Protein AF-A0A1M6YVP9-F1 (afdb_monomer_lite)

Secondary structure (DSSP, 8-state):
------------------------TTHHHHHHEEEETTTTEEEE-SSS-EEEEE--GGGGT-TT-EEEEEPTT-EEE-S---S-EEEEE-

Organism: NCBI:txid722472

pLDDT: mean 70.93, std 18.07, range [33.97, 91.19]

Sequence (90 aa):
MMNRAVCLSILTLGIAAAFTSVSSEPAAAESCVDFSRNPGRFINNCGRRVVVRWTDEFACQNNGGCSITLRAGETQVVASSRGRVSWSAE

Foldseek 3Di:
DDDDDDDDDDDDPDPPPPPPVPPPWFPLQVVAWDFDLVVTKIFGQSQAKKKKWWQDCQFAPHNGTDIDIAGHGGMDGTNHSDGDIGMGTD

Structure (mmCIF, N/CA/C/O backbone):
data_AF-A0A1M6YVP9-F1
#
_entry.id   AF-A0A1M6YVP9-F1
#
loop_
_atom_site.group_PDB
_atom_site.id
_atom_site.type_symbol
_atom_site.label_atom_id
_atom_site.label_alt_id
_atom_site.label_comp_id
_atom_site.label_asym_id
_atom_site.label_entity_id
_atom_site.label_seq_id
_atom_site.pdbx_PDB_ins_code
_atom_site.Cartn_x
_atom_site.Cartn_y
_atom_site.Cartn_z
_atom_site.occupancy
_atom_site.B_iso_or_equiv
_atom_site.auth_seq_id
_atom_site.auth_comp_id
_atom_site.auth_asym_id
_atom_site.auth_atom_id
_atom_site.pdbx_PDB_model_num
ATOM 1 N N . MET A 1 1 ? -43.231 -42.925 26.353 1.00 33.97 1 MET A N 1
ATOM 2 C CA . MET A 1 1 ? -42.391 -42.080 27.225 1.00 33.97 1 MET A CA 1
ATOM 3 C C . MET A 1 1 ? -42.538 -40.631 26.780 1.00 33.97 1 MET A C 1
ATOM 5 O O . MET A 1 1 ? -42.396 -40.375 25.596 1.00 33.97 1 MET A O 1
ATOM 9 N N . MET A 1 2 ? -42.818 -39.762 27.758 1.00 35.59 2 MET A N 1
ATOM 10 C CA . MET A 1 2 ? -42.729 -38.291 27.800 1.00 35.59 2 MET A CA 1
ATOM 11 C C . MET A 1 2 ? -43.800 -37.404 27.133 1.00 35.59 2 MET A C 1
ATOM 13 O O . MET A 1 2 ? -44.231 -37.596 26.004 1.00 35.59 2 MET A O 1
ATOM 17 N N . ASN A 1 3 ? -44.226 -36.442 27.963 1.00 36.41 3 ASN A N 1
ATOM 18 C CA . ASN A 1 3 ? -45.442 -35.636 27.964 1.00 36.41 3 ASN A CA 1
ATOM 19 C C . ASN A 1 3 ? -45.279 -34.254 27.295 1.00 36.41 3 ASN A C 1
ATOM 21 O O . ASN A 1 3 ? -44.180 -33.764 27.069 1.00 36.41 3 ASN A O 1
ATOM 25 N N . ARG A 1 4 ? -46.443 -33.629 27.077 1.00 46.69 4 ARG A N 1
ATOM 26 C CA . ARG A 1 4 ? -46.762 -32.271 26.593 1.00 46.69 4 ARG A CA 1
ATOM 27 C C . ARG A 1 4 ? -46.122 -31.108 27.385 1.00 46.69 4 ARG A C 1
ATOM 29 O O . ARG A 1 4 ? -46.070 -31.196 28.605 1.00 46.69 4 ARG A O 1
ATOM 36 N N . ALA A 1 5 ? -45.857 -29.978 26.709 1.00 42.56 5 ALA A N 1
ATOM 37 C CA . ALA A 1 5 ? -46.066 -28.581 27.169 1.00 42.56 5 ALA A CA 1
ATOM 38 C C . ALA A 1 5 ? -45.776 -27.614 25.986 1.00 42.56 5 ALA A C 1
ATOM 40 O O . ALA A 1 5 ? -44.705 -27.693 25.401 1.00 42.56 5 ALA A O 1
ATOM 41 N N . VAL A 1 6 ? -46.769 -26.942 25.385 1.00 44.28 6 VAL A N 1
ATOM 42 C CA . VAL A 1 6 ? -47.319 -25.596 25.697 1.00 44.28 6 VAL A CA 1
ATOM 43 C C . VAL A 1 6 ? -46.362 -24.432 25.370 1.00 44.28 6 VAL A C 1
ATOM 45 O O . VAL A 1 6 ? -45.288 -24.310 25.947 1.00 44.28 6 VAL A O 1
ATOM 48 N N . CYS A 1 7 ? -46.808 -23.557 24.455 1.00 49.50 7 CYS A N 1
ATOM 49 C CA . CYS A 1 7 ? -46.235 -22.243 24.152 1.00 49.50 7 CYS A CA 1
ATOM 50 C C . CYS A 1 7 ? -46.161 -21.347 25.396 1.00 49.50 7 CYS A C 1
ATOM 52 O O . CYS A 1 7 ? -47.166 -21.177 26.083 1.00 49.50 7 CYS A O 1
ATOM 54 N N . LEU A 1 8 ? -45.032 -20.665 25.597 1.00 41.62 8 LEU A N 1
ATOM 55 C CA . LEU A 1 8 ? -44.988 -19.445 26.398 1.00 41.62 8 LEU A CA 1
ATOM 56 C C . LEU A 1 8 ? -43.961 -18.474 25.807 1.00 41.62 8 LEU A C 1
ATOM 58 O O . LEU A 1 8 ? -42.756 -18.710 25.839 1.00 41.62 8 LEU A O 1
ATOM 62 N N . SER A 1 9 ? -44.466 -17.389 25.227 1.00 47.53 9 SER A N 1
ATOM 63 C CA . SER A 1 9 ? -43.685 -16.233 24.805 1.00 47.53 9 SER A CA 1
ATOM 64 C C . SER A 1 9 ? -43.148 -15.516 26.043 1.00 47.53 9 SER A C 1
ATOM 66 O O . SER A 1 9 ? -43.933 -14.981 26.823 1.00 47.53 9 SER A O 1
ATOM 68 N N . ILE A 1 10 ? -41.826 -15.476 26.216 1.00 55.28 10 ILE A N 1
ATOM 69 C CA . ILE A 1 10 ? -41.175 -14.537 27.132 1.00 55.28 10 ILE A CA 1
ATOM 70 C C . ILE A 1 10 ? -40.151 -13.737 26.337 1.00 55.28 10 ILE A C 1
ATOM 72 O O . ILE A 1 10 ? -39.201 -14.255 25.758 1.00 55.28 10 ILE A O 1
ATOM 76 N N . LEU A 1 11 ? -40.452 -12.449 26.302 1.00 48.75 11 LEU A N 1
ATOM 77 C CA . LEU A 1 11 ? -39.680 -11.327 25.825 1.00 48.75 11 LEU A CA 1
ATOM 78 C C . LEU A 1 11 ? -38.272 -11.335 26.446 1.00 48.75 11 LEU A C 1
ATOM 80 O O . LEU A 1 11 ? -38.119 -11.103 27.644 1.00 48.75 11 LEU A O 1
ATOM 84 N N . THR A 1 12 ? -37.241 -11.501 25.627 1.00 50.28 12 THR A N 1
ATOM 85 C CA . THR A 1 12 ? -35.907 -10.997 25.957 1.00 50.28 12 THR A CA 1
ATOM 86 C C . THR A 1 12 ? -35.403 -10.232 24.749 1.00 50.28 12 THR A C 1
ATOM 88 O O . THR A 1 12 ? -35.145 -10.805 23.693 1.00 50.28 12 THR A O 1
ATOM 91 N N . LEU A 1 13 ? -35.315 -8.911 24.918 1.00 51.25 13 LEU A N 1
ATOM 92 C CA . LEU A 1 13 ? -34.540 -7.982 24.101 1.00 51.25 13 LEU A CA 1
ATOM 93 C C . LEU A 1 13 ? -33.077 -8.462 24.088 1.00 51.25 13 LEU A C 1
ATOM 95 O O . LEU A 1 13 ? -32.232 -7.999 24.845 1.00 51.25 13 LEU A O 1
ATOM 99 N N . GLY A 1 14 ? -32.790 -9.465 23.273 1.00 42.97 14 GLY A N 1
ATOM 100 C CA . GLY A 1 14 ? -31.445 -9.902 22.964 1.00 42.97 14 GLY A CA 1
ATOM 101 C C . GLY A 1 14 ? -31.122 -9.332 21.606 1.00 42.97 14 GLY A C 1
ATOM 102 O O . GLY A 1 14 ? -31.637 -9.819 20.604 1.00 42.97 14 GLY A O 1
ATOM 103 N N . ILE A 1 15 ? -30.307 -8.282 21.578 1.00 58.75 15 ILE A N 1
ATOM 104 C CA . ILE A 1 15 ? -29.641 -7.799 20.373 1.00 58.75 15 ILE A CA 1
ATOM 105 C C . ILE A 1 15 ? -28.790 -8.971 19.880 1.00 58.75 15 ILE A C 1
ATOM 107 O O . ILE A 1 15 ? -27.624 -9.113 20.239 1.00 58.75 15 ILE A O 1
ATOM 111 N N . ALA A 1 16 ? -29.390 -9.863 19.097 1.00 44.00 16 ALA A N 1
ATOM 112 C CA . ALA A 1 16 ? -28.651 -10.744 18.228 1.00 44.00 16 ALA A CA 1
ATOM 113 C C . ALA A 1 16 ? -28.108 -9.817 17.149 1.00 44.00 16 ALA A C 1
ATOM 115 O O . ALA A 1 16 ? -28.729 -9.609 16.107 1.00 44.00 16 ALA A O 1
ATOM 116 N N . ALA A 1 17 ? -26.981 -9.175 17.468 1.00 49.38 17 ALA A N 1
ATOM 117 C CA . ALA A 1 17 ? -26.065 -8.677 16.473 1.00 49.38 17 ALA A CA 1
ATOM 118 C C . ALA A 1 17 ? -25.857 -9.855 15.530 1.00 49.38 17 ALA A C 1
ATOM 120 O O . ALA A 1 17 ? -25.186 -10.833 15.861 1.00 49.38 17 ALA A O 1
ATOM 121 N N . ALA A 1 18 ? -26.546 -9.812 14.395 1.00 43.75 18 ALA A N 1
ATOM 122 C CA . ALA A 1 18 ? -26.183 -10.618 13.266 1.00 43.75 18 ALA A CA 1
ATOM 123 C C . ALA A 1 18 ? -24.748 -10.191 12.980 1.00 43.75 18 ALA A C 1
ATOM 125 O O . ALA A 1 18 ? -24.505 -9.114 12.439 1.00 43.75 18 ALA A O 1
ATOM 126 N N . PHE A 1 19 ? -23.792 -10.998 13.434 1.00 50.91 19 PHE A N 1
ATOM 127 C CA . PHE A 1 19 ? -22.430 -10.964 12.947 1.00 50.91 19 PHE A CA 1
ATOM 128 C C . PHE A 1 19 ? -22.529 -11.410 11.492 1.00 50.91 19 PHE A C 1
ATOM 130 O O . PHE A 1 19 ? -22.259 -12.553 11.139 1.00 50.91 19 PHE A O 1
ATOM 137 N N . THR A 1 20 ? -23.008 -10.509 10.638 1.00 42.16 20 THR A N 1
ATOM 138 C CA . THR A 1 20 ? -22.732 -10.554 9.221 1.00 42.16 20 THR A CA 1
ATOM 139 C C . THR A 1 20 ? -21.229 -10.369 9.161 1.00 42.16 20 THR A C 1
ATOM 141 O 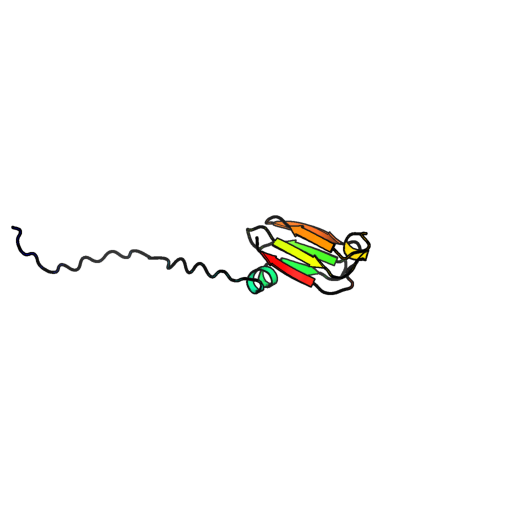O . THR A 1 20 ? -20.724 -9.246 9.176 1.00 42.16 20 THR A O 1
ATOM 144 N N . SER A 1 21 ? -20.490 -11.474 9.204 1.00 40.88 21 SER A N 1
ATOM 145 C CA . SER A 1 21 ? -19.118 -11.517 8.734 1.00 40.88 21 SER A CA 1
ATOM 146 C C . SER A 1 21 ? -19.193 -11.213 7.246 1.00 40.88 21 SER A C 1
ATOM 148 O O . SER A 1 21 ? -19.228 -12.110 6.405 1.00 40.88 21 SER A O 1
ATOM 150 N N . VAL A 1 22 ? -19.334 -9.926 6.930 1.00 44.50 22 VAL A N 1
ATOM 151 C CA . VAL A 1 22 ? -19.135 -9.410 5.594 1.00 44.50 22 VAL A CA 1
ATOM 152 C C . VAL A 1 22 ? -17.646 -9.595 5.371 1.00 44.50 22 VAL A C 1
ATOM 154 O O . VAL A 1 22 ? -16.826 -8.774 5.784 1.00 44.50 22 VAL A O 1
ATOM 157 N N . SER A 1 23 ? -17.287 -10.741 4.798 1.00 45.66 23 SER A N 1
ATOM 158 C CA . SER A 1 23 ? -15.987 -10.911 4.176 1.00 45.66 23 SER A CA 1
ATOM 159 C C . SER A 1 23 ? -15.990 -10.007 2.948 1.00 45.66 23 SER A C 1
ATOM 161 O O . SER A 1 23 ? -16.280 -10.412 1.827 1.00 45.66 23 SER A O 1
ATOM 163 N N . SER A 1 24 ? -15.792 -8.712 3.194 1.00 49.25 24 SER A N 1
ATOM 164 C CA . SER A 1 24 ? -15.546 -7.705 2.173 1.00 49.25 24 SER A CA 1
ATOM 165 C C . SER A 1 24 ? -14.108 -7.887 1.707 1.00 49.25 24 SER A C 1
ATOM 167 O O . SER A 1 24 ? -13.200 -7.130 2.059 1.00 49.25 24 SER A O 1
ATOM 169 N N . GLU A 1 25 ? -13.897 -8.964 0.968 1.00 55.22 25 GLU A N 1
ATOM 170 C CA . GLU A 1 25 ? -12.771 -9.141 0.068 1.00 55.22 25 GLU A CA 1
ATOM 171 C C . GLU A 1 25 ? -12.784 -7.974 -0.952 1.00 55.22 25 GLU A C 1
ATOM 173 O O . GLU A 1 25 ? -13.814 -7.357 -1.231 1.00 55.22 25 GLU A O 1
ATOM 178 N N . PRO A 1 26 ? -11.660 -7.693 -1.603 1.00 49.81 26 PRO A N 1
ATOM 179 C CA . PRO A 1 26 ? -10.879 -6.427 -1.674 1.00 49.81 26 PRO A CA 1
ATOM 18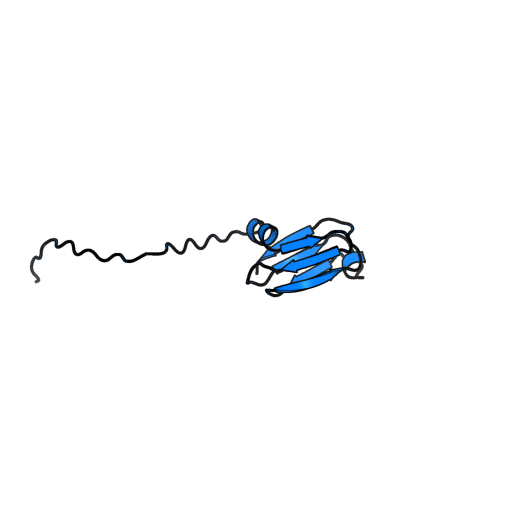0 C C . PRO A 1 26 ? -11.475 -5.035 -1.329 1.00 49.81 26 PRO A C 1
ATOM 182 O O . PRO A 1 26 ? -10.707 -4.163 -0.917 1.00 49.81 26 PRO A O 1
ATOM 185 N N . ALA A 1 27 ? -12.778 -4.772 -1.469 1.00 52.09 27 ALA A N 1
ATOM 186 C CA . ALA A 1 27 ? -13.323 -3.403 -1.400 1.00 52.09 27 ALA A CA 1
ATOM 187 C C . ALA A 1 27 ? -13.206 -2.753 -0.006 1.00 52.09 27 ALA A C 1
ATOM 189 O O . ALA A 1 27 ? -13.082 -1.535 0.115 1.00 52.09 27 ALA A O 1
ATOM 190 N N . ALA A 1 28 ? -13.208 -3.552 1.069 1.00 58.09 28 ALA A N 1
ATOM 191 C CA . ALA A 1 28 ? -13.080 -2.990 2.411 1.00 58.09 28 ALA A CA 1
ATOM 192 C C . ALA A 1 28 ? -11.685 -2.434 2.689 1.00 58.09 28 ALA A C 1
ATOM 194 O O . ALA A 1 28 ? -11.598 -1.448 3.405 1.00 58.09 28 ALA A O 1
ATOM 195 N N . ALA A 1 29 ? -10.618 -3.023 2.137 1.00 59.56 29 ALA A N 1
ATOM 196 C CA . ALA A 1 29 ? -9.264 -2.508 2.340 1.00 59.56 29 ALA A CA 1
ATOM 197 C C . ALA A 1 29 ? -9.078 -1.146 1.651 1.00 59.56 29 ALA A C 1
ATOM 199 O O . ALA A 1 29 ? -8.506 -0.240 2.251 1.00 59.56 29 ALA A O 1
ATOM 200 N N . GLU A 1 30 ? -9.641 -0.971 0.449 1.00 62.66 30 GLU A N 1
ATOM 201 C CA . GLU A 1 30 ? -9.687 0.332 -0.237 1.00 62.66 30 GLU A CA 1
ATOM 202 C C . GLU A 1 30 ? -10.385 1.407 0.583 1.00 62.66 30 GLU A C 1
ATOM 204 O O . GLU A 1 30 ? -9.963 2.558 0.583 1.00 62.66 30 GLU A O 1
ATOM 209 N N . SER A 1 31 ? -11.440 1.036 1.307 1.00 76.12 31 SER A N 1
ATOM 210 C CA . SER A 1 31 ? -12.229 1.999 2.070 1.00 76.12 31 SER A CA 1
ATOM 211 C C . SER A 1 31 ? -11.552 2.485 3.356 1.00 76.12 31 SER A C 1
ATOM 213 O O . SER A 1 31 ? -12.001 3.487 3.910 1.00 76.12 31 SER A O 1
ATOM 215 N N . CYS A 1 32 ? -10.536 1.787 3.872 1.00 84.62 32 CYS A N 1
ATOM 216 C CA . CYS A 1 32 ? -9.900 2.116 5.156 1.00 84.62 32 CYS A CA 1
ATOM 217 C C . CYS A 1 32 ? -8.389 2.353 5.076 1.00 84.62 32 CYS A C 1
ATOM 219 O O . CYS A 1 32 ? -7.799 2.811 6.058 1.00 84.62 32 CYS A O 1
ATOM 221 N N . VAL A 1 33 ? -7.750 2.093 3.936 1.00 87.00 33 VAL A N 1
ATOM 222 C CA . VAL A 1 33 ? -6.380 2.548 3.697 1.00 87.00 33 VAL A CA 1
ATOM 223 C C . VAL A 1 33 ? -6.416 3.911 3.017 1.00 87.00 33 VAL A C 1
ATOM 225 O O . VAL A 1 33 ? -6.906 4.043 1.901 1.00 87.00 33 VAL A O 1
ATOM 228 N N . ASP A 1 34 ? -5.869 4.927 3.682 1.00 88.88 34 ASP A N 1
ATOM 229 C CA . ASP A 1 34 ? -5.677 6.239 3.068 1.00 88.88 34 ASP A CA 1
ATOM 230 C C . ASP A 1 34 ? -4.393 6.226 2.236 1.00 88.88 34 ASP A C 1
ATOM 232 O O . ASP A 1 34 ? -3.343 5.755 2.695 1.00 88.88 34 ASP A O 1
ATOM 236 N N . PHE A 1 35 ? -4.478 6.732 1.006 1.00 87.12 35 PHE A N 1
ATOM 237 C CA . PHE A 1 35 ? -3.339 6.823 0.106 1.00 87.12 35 PHE A CA 1
ATOM 238 C C . PHE A 1 35 ? -3.187 8.220 -0.485 1.00 87.12 35 PHE A C 1
ATOM 240 O O . PHE A 1 35 ? -4.026 8.696 -1.250 1.00 87.12 35 PHE A O 1
ATOM 247 N N . SER A 1 36 ? -2.036 8.834 -0.213 1.00 87.81 36 SER A N 1
ATOM 248 C CA . SER A 1 36 ? -1.623 10.088 -0.835 1.00 87.81 36 SER A CA 1
ATOM 249 C C . SER A 1 36 ? -0.522 9.848 -1.859 1.00 87.81 36 SER A C 1
ATOM 251 O O . SER A 1 36 ? 0.574 9.404 -1.521 1.00 87.81 36 SER A O 1
ATOM 253 N N . ARG A 1 37 ? -0.776 10.214 -3.119 1.00 82.69 37 ARG A N 1
ATOM 254 C CA . ARG A 1 37 ? 0.167 10.021 -4.234 1.00 82.69 37 ARG A CA 1
ATOM 255 C C . ARG A 1 37 ? 1.357 10.990 -4.220 1.00 82.69 37 ARG A C 1
ATOM 257 O O . ARG A 1 37 ? 2.308 10.788 -4.956 1.00 82.69 37 ARG A O 1
ATOM 264 N N . ASN A 1 38 ? 1.371 12.033 -3.402 1.00 83.00 38 ASN A N 1
ATOM 265 C CA . ASN A 1 38 ? 2.548 12.892 -3.271 1.00 83.00 38 ASN A CA 1
ATOM 266 C C . ASN A 1 38 ? 2.694 13.260 -1.792 1.00 83.00 38 ASN A C 1
ATOM 268 O O . ASN A 1 38 ? 1.951 14.124 -1.324 1.00 83.00 38 ASN A O 1
ATOM 272 N N . PRO A 1 39 ? 3.534 12.548 -1.016 1.00 78.00 39 PRO A N 1
ATOM 273 C CA . PRO A 1 39 ? 4.767 11.862 -1.438 1.00 78.00 39 PRO A CA 1
ATOM 274 C C . PRO A 1 39 ? 4.672 10.354 -1.771 1.00 78.00 39 PRO A C 1
ATOM 276 O O . PRO A 1 39 ? 5.706 9.728 -1.950 1.00 78.00 39 PRO A O 1
ATOM 279 N N . GLY A 1 40 ? 3.488 9.738 -1.860 1.00 85.56 40 GLY A N 1
ATOM 280 C CA . GLY A 1 40 ? 3.377 8.271 -1.929 1.00 85.56 40 GLY A CA 1
ATOM 281 C C . GLY A 1 40 ? 3.347 7.686 -0.519 1.00 85.56 40 GLY A C 1
ATOM 282 O O . GLY A 1 40 ? 4.291 7.047 -0.069 1.00 85.56 40 GLY A O 1
ATOM 283 N N . ARG A 1 41 ? 2.277 7.978 0.220 1.00 89.06 41 ARG A N 1
ATOM 284 C CA . ARG A 1 41 ? 2.106 7.616 1.629 1.00 89.06 41 ARG A CA 1
ATOM 285 C C . ARG A 1 41 ? 0.850 6.779 1.806 1.00 89.06 41 ARG A C 1
ATOM 287 O O . ARG A 1 41 ? -0.204 7.183 1.325 1.00 89.06 41 ARG A O 1
ATOM 294 N N . PHE A 1 42 ? 0.971 5.680 2.539 1.00 89.44 42 PHE A N 1
ATOM 295 C CA . PHE A 1 42 ? -0.121 4.794 2.932 1.00 89.44 42 PHE A CA 1
ATOM 296 C C . PHE A 1 42 ? -0.363 4.883 4.427 1.00 89.44 42 PHE A C 1
ATOM 298 O O . PHE A 1 42 ? 0.598 4.928 5.195 1.00 89.44 42 PHE A O 1
ATOM 305 N N . ILE A 1 43 ? -1.629 4.857 4.830 1.00 90.88 43 ILE A N 1
ATOM 306 C CA . ILE A 1 43 ? -2.046 4.824 6.232 1.00 90.88 43 ILE A CA 1
ATOM 307 C C . ILE A 1 43 ? -3.127 3.758 6.373 1.00 90.88 43 ILE A C 1
ATOM 309 O O . ILE A 1 43 ? -4.196 3.881 5.780 1.00 90.88 43 ILE A O 1
ATOM 313 N N . ASN A 1 44 ? -2.869 2.711 7.153 1.00 91.19 44 ASN A N 1
ATOM 314 C CA . ASN A 1 44 ? -3.834 1.635 7.353 1.00 91.19 44 ASN A CA 1
ATOM 315 C C . ASN A 1 44 ? -4.756 1.916 8.553 1.00 91.19 44 ASN A C 1
ATOM 317 O O . ASN A 1 44 ? -4.363 1.704 9.699 1.00 91.19 44 ASN A O 1
ATOM 321 N N . ASN A 1 45 ? -6.011 2.299 8.299 1.00 89.62 45 ASN A N 1
ATOM 322 C CA . ASN A 1 45 ? -7.029 2.508 9.340 1.00 89.62 45 ASN A CA 1
ATOM 323 C C . ASN A 1 45 ? -7.985 1.312 9.501 1.00 89.62 45 ASN A C 1
ATOM 325 O O . ASN A 1 45 ? -9.003 1.413 10.179 1.00 89.62 45 ASN A O 1
ATOM 329 N N . CYS A 1 46 ? -7.682 0.163 8.894 1.00 84.38 46 CYS A N 1
ATOM 330 C CA . CYS A 1 46 ? -8.603 -0.968 8.795 1.00 84.38 46 CYS A CA 1
ATOM 331 C C . CYS A 1 46 ? -8.781 -1.780 10.088 1.00 84.38 46 CYS A C 1
ATOM 333 O O . CYS A 1 46 ? -9.517 -2.764 10.078 1.00 84.38 46 CYS A O 1
ATOM 335 N N . GLY A 1 47 ? -8.076 -1.452 11.178 1.00 85.31 47 GLY A N 1
ATOM 336 C CA . GLY A 1 47 ? -8.083 -2.241 12.422 1.00 85.31 47 GLY A CA 1
ATOM 337 C C . GLY A 1 47 ? -7.491 -3.656 12.288 1.00 85.31 47 GLY A C 1
ATOM 338 O O . GLY A 1 47 ? -7.440 -4.400 13.262 1.00 85.31 47 GLY A O 1
ATOM 339 N N . ARG A 1 48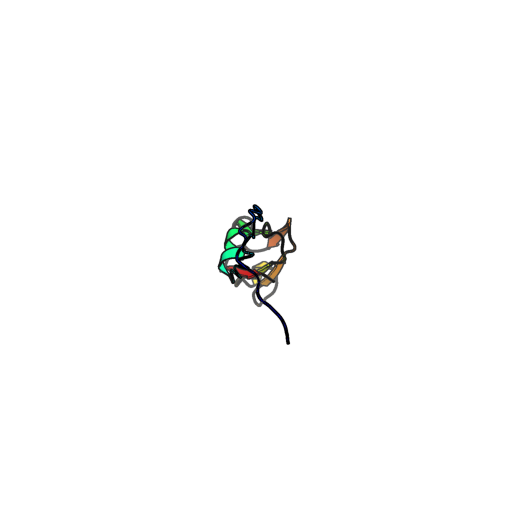 ? -7.013 -4.022 11.093 1.00 84.00 48 ARG A N 1
ATOM 340 C CA . ARG A 1 48 ? -6.411 -5.311 10.729 1.00 84.00 48 ARG A CA 1
ATOM 341 C C . ARG A 1 48 ? -5.217 -5.103 9.803 1.00 84.00 48 ARG A C 1
ATOM 343 O O . ARG A 1 48 ? -4.927 -3.976 9.402 1.00 84.00 48 ARG A O 1
ATOM 350 N N . ARG A 1 49 ? -4.517 -6.186 9.470 1.00 86.56 49 ARG A N 1
ATOM 351 C CA . ARG A 1 49 ? -3.385 -6.145 8.542 1.00 86.56 49 ARG A CA 1
ATOM 352 C C . ARG A 1 49 ? -3.878 -6.023 7.100 1.00 86.56 49 ARG A C 1
ATOM 354 O O . ARG A 1 49 ? -4.892 -6.610 6.729 1.00 86.56 49 ARG A O 1
ATOM 361 N N . VAL A 1 50 ? -3.162 -5.240 6.301 1.00 89.19 50 VAL A N 1
ATOM 362 C CA . VAL A 1 50 ? -3.447 -5.062 4.875 1.00 89.19 50 VAL A CA 1
ATOM 363 C C . VAL A 1 50 ? -2.163 -5.212 4.079 1.00 89.19 50 VAL A C 1
ATOM 365 O O . VAL A 1 50 ? -1.125 -4.666 4.445 1.00 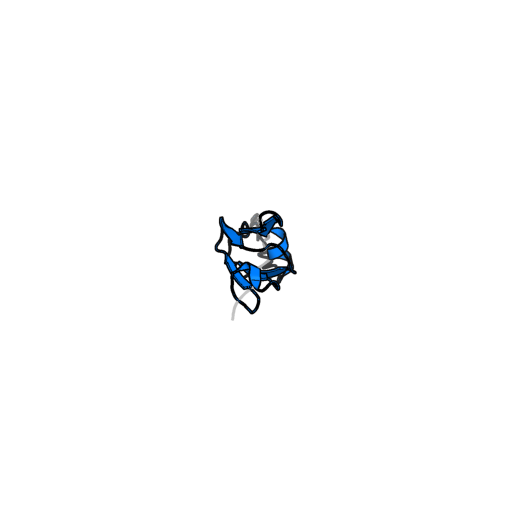89.19 50 VAL A O 1
ATOM 368 N N . VAL A 1 51 ? -2.252 -5.927 2.965 1.00 88.50 51 VAL A N 1
ATOM 369 C CA . VAL A 1 51 ? -1.202 -6.026 1.959 1.00 88.50 51 VAL A CA 1
ATOM 370 C C . VAL A 1 51 ? -1.538 -5.086 0.810 1.00 88.50 51 VAL A C 1
ATOM 372 O O . VAL A 1 51 ? -2.584 -5.199 0.167 1.00 88.50 51 VAL A O 1
ATOM 375 N N . VAL A 1 52 ? -0.631 -4.156 0.544 1.00 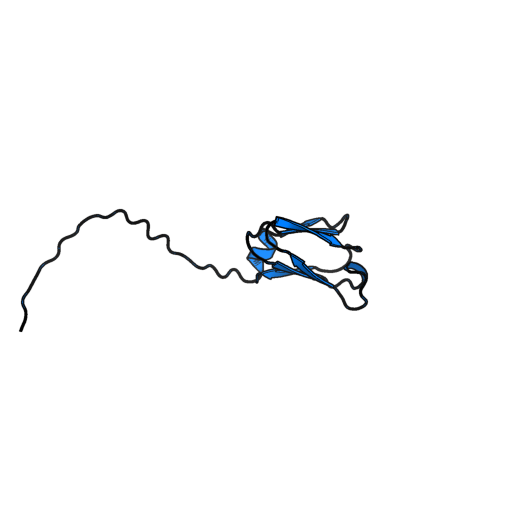88.00 52 VAL A N 1
ATOM 376 C CA . VAL A 1 52 ? -0.677 -3.222 -0.576 1.00 88.00 52 VAL A CA 1
ATOM 377 C C . VAL A 1 52 ? 0.268 -3.730 -1.650 1.00 88.00 52 VAL A C 1
ATOM 379 O O . VAL A 1 52 ? 1.473 -3.814 -1.427 1.00 88.00 52 VAL A O 1
ATOM 382 N N . ARG A 1 53 ? -0.263 -4.057 -2.827 1.00 87.50 53 ARG A N 1
ATOM 383 C CA . ARG A 1 53 ? 0.541 -4.405 -4.001 1.00 87.50 53 ARG A CA 1
ATOM 384 C C . ARG A 1 53 ? 0.590 -3.224 -4.952 1.00 87.50 53 ARG A C 1
ATOM 386 O O . ARG A 1 53 ? -0.438 -2.668 -5.339 1.00 87.50 53 ARG A O 1
ATOM 393 N N . TRP A 1 54 ? 1.799 -2.876 -5.342 1.00 86.81 54 TRP A N 1
ATOM 394 C CA . TRP A 1 54 ? 2.138 -1.686 -6.085 1.00 86.81 54 TRP A CA 1
ATOM 395 C C . TRP A 1 54 ? 2.916 -2.070 -7.339 1.00 86.81 54 TRP A C 1
ATOM 397 O O . TRP A 1 54 ? 3.925 -2.770 -7.266 1.00 86.81 54 TRP A O 1
ATOM 407 N N . THR A 1 55 ? 2.443 -1.637 -8.507 1.00 84.62 55 THR A N 1
ATOM 408 C CA . THR A 1 55 ? 3.020 -2.092 -9.784 1.00 84.62 55 THR A CA 1
ATOM 409 C C . THR A 1 55 ? 4.310 -1.377 -10.159 1.00 84.62 55 THR A C 1
ATOM 411 O O . THR A 1 55 ? 5.002 -1.827 -11.062 1.00 84.62 55 THR A O 1
ATOM 414 N N . ASP A 1 56 ? 4.603 -0.233 -9.541 1.00 82.50 56 ASP A N 1
ATOM 415 C CA . ASP A 1 56 ? 5.845 0.488 -9.805 1.00 82.50 56 ASP A CA 1
ATOM 416 C C . ASP A 1 56 ? 7.008 -0.157 -9.058 1.00 82.50 56 ASP A C 1
ATOM 418 O O . ASP A 1 56 ? 6.997 -0.289 -7.834 1.00 82.50 56 ASP A O 1
ATOM 422 N N . GLU A 1 57 ? 8.017 -0.549 -9.819 1.00 75.69 57 GLU A N 1
ATOM 423 C CA . GLU A 1 57 ? 9.237 -1.178 -9.326 1.00 75.69 57 GLU A CA 1
ATOM 424 C C . GLU A 1 57 ? 10.053 -0.222 -8.442 1.00 75.69 57 GLU A C 1
ATOM 426 O O . GLU A 1 57 ? 10.549 -0.576 -7.373 1.00 75.69 57 GLU A O 1
ATOM 431 N N . PHE A 1 58 ? 10.057 1.067 -8.761 1.00 75.88 58 PHE A N 1
ATOM 432 C CA . PHE A 1 58 ? 10.819 2.033 -7.974 1.00 75.88 58 PHE A CA 1
ATOM 433 C C . PHE A 1 58 ? 10.164 2.395 -6.633 1.00 75.88 58 PHE A C 1
ATOM 435 O O . PHE A 1 58 ? 10.821 3.002 -5.787 1.00 75.88 58 PHE A O 1
ATOM 442 N N . ALA A 1 59 ? 8.908 2.000 -6.387 1.00 76.00 59 ALA A N 1
ATOM 443 C CA . ALA A 1 59 ? 8.179 2.366 -5.171 1.00 76.00 59 ALA A CA 1
ATOM 444 C C . ALA A 1 59 ? 8.865 1.874 -3.889 1.00 76.00 59 ALA A C 1
ATOM 446 O O . ALA A 1 59 ? 8.923 2.600 -2.899 1.00 76.00 59 ALA A O 1
ATOM 447 N N . CYS A 1 60 ? 9.462 0.684 -3.915 1.00 75.19 60 CYS A N 1
ATOM 448 C CA . CYS A 1 60 ? 10.204 0.135 -2.774 1.00 75.19 60 CYS A CA 1
ATOM 449 C C . CYS A 1 60 ? 11.678 -0.082 -3.085 1.00 75.19 60 CYS A C 1
ATOM 451 O O . CYS A 1 60 ? 12.307 -0.939 -2.474 1.00 75.19 60 CYS A O 1
ATOM 453 N N . GLN A 1 61 ? 12.212 0.693 -4.036 1.00 72.31 61 GLN A N 1
ATOM 454 C CA . GLN A 1 61 ? 13.609 0.616 -4.467 1.00 72.31 61 GLN A CA 1
ATOM 455 C C . GLN A 1 61 ? 14.007 -0.781 -5.000 1.00 72.31 61 GLN A C 1
ATOM 457 O O . GLN A 1 61 ? 15.176 -1.146 -4.938 1.00 72.31 61 GLN A O 1
ATOM 462 N N . ASN A 1 62 ? 13.051 -1.568 -5.524 1.00 63.09 62 ASN A N 1
ATOM 463 C CA . ASN A 1 62 ? 13.255 -2.957 -5.956 1.00 63.09 62 ASN A CA 1
ATOM 464 C C . ASN A 1 62 ? 12.775 -3.177 -7.403 1.00 63.09 62 ASN A C 1
ATOM 466 O O . ASN A 1 62 ? 11.616 -2.941 -7.713 1.00 63.09 62 ASN A O 1
ATOM 470 N N . ASN A 1 63 ? 13.619 -3.720 -8.284 1.00 56.38 63 ASN A N 1
ATOM 471 C CA . ASN A 1 63 ? 13.311 -3.938 -9.712 1.00 56.38 63 ASN A CA 1
ATOM 472 C C . ASN A 1 63 ? 12.312 -5.097 -9.978 1.00 56.38 63 ASN A C 1
ATOM 474 O O . ASN A 1 63 ? 12.674 -6.100 -10.591 1.00 56.38 63 ASN A O 1
ATOM 478 N N . GLY A 1 64 ? 11.072 -5.011 -9.483 1.00 58.44 64 GLY A N 1
ATOM 479 C CA . GLY A 1 64 ? 10.059 -6.062 -9.686 1.00 58.44 64 GLY A CA 1
ATOM 480 C C . GLY A 1 64 ? 8.651 -5.766 -9.158 1.00 58.44 64 GLY A C 1
ATOM 481 O O . GLY A 1 64 ? 7.880 -6.693 -8.918 1.00 58.44 64 GLY A O 1
ATOM 482 N N . GLY A 1 65 ? 8.311 -4.492 -8.957 1.00 68.56 65 GLY A N 1
ATOM 483 C CA . GLY A 1 65 ? 7.111 -4.071 -8.225 1.00 68.56 65 GLY A CA 1
ATOM 484 C C . GLY A 1 65 ? 7.324 -4.074 -6.709 1.00 68.56 65 GLY A C 1
ATOM 485 O O . GLY A 1 65 ? 8.386 -4.447 -6.210 1.00 68.56 65 GLY A O 1
ATOM 486 N N . CYS A 1 66 ? 6.315 -3.641 -5.954 1.00 82.38 66 CYS A N 1
ATOM 487 C CA . CYS A 1 66 ? 6.380 -3.630 -4.498 1.00 82.38 66 CYS A CA 1
ATOM 488 C C . CYS A 1 66 ? 5.152 -4.265 -3.845 1.00 82.38 66 CYS A C 1
ATOM 490 O O . CYS A 1 66 ? 4.021 -4.012 -4.242 1.00 82.38 66 CYS A O 1
ATOM 492 N N . SER A 1 67 ? 5.374 -5.065 -2.802 1.00 86.69 67 SER A N 1
ATOM 493 C CA . SER A 1 67 ? 4.328 -5.509 -1.884 1.00 86.69 67 SER A CA 1
ATOM 494 C C . SER A 1 67 ? 4.673 -5.037 -0.481 1.00 86.69 67 SER A C 1
ATOM 496 O O . SER A 1 67 ? 5.758 -5.317 0.023 1.00 86.69 67 SER A O 1
ATOM 498 N N . ILE A 1 68 ? 3.746 -4.323 0.142 1.00 86.44 68 ILE A N 1
ATOM 499 C CA . ILE A 1 68 ? 3.909 -3.710 1.452 1.00 86.44 68 ILE A CA 1
ATOM 500 C C . ILE A 1 68 ? 2.864 -4.292 2.385 1.00 86.44 68 ILE A C 1
ATOM 502 O O . ILE A 1 68 ? 1.680 -4.284 2.066 1.00 86.44 68 ILE A O 1
ATOM 506 N N . THR A 1 69 ? 3.286 -4.761 3.550 1.00 89.81 69 THR A N 1
ATOM 507 C CA . THR A 1 69 ? 2.371 -5.233 4.587 1.00 89.81 69 THR A CA 1
ATOM 508 C C . THR A 1 69 ? 2.255 -4.168 5.667 1.00 89.81 69 THR A C 1
ATOM 510 O O . THR A 1 69 ? 3.222 -3.909 6.374 1.00 89.81 69 THR A O 1
ATOM 513 N N . LEU A 1 70 ? 1.070 -3.578 5.808 1.00 88.75 70 LEU A N 1
ATOM 514 C CA . LEU A 1 70 ? 0.758 -2.555 6.802 1.00 88.75 70 LEU A CA 1
ATOM 515 C C . LEU A 1 70 ? -0.019 -3.174 7.961 1.00 88.75 70 LEU A C 1
ATOM 517 O O . LEU A 1 70 ? -1.088 -3.764 7.773 1.00 88.75 70 LEU A O 1
ATOM 521 N N . ARG A 1 71 ? 0.469 -3.004 9.184 1.00 91.19 71 ARG A N 1
ATOM 522 C CA . ARG A 1 71 ? -0.277 -3.304 10.412 1.00 91.19 71 ARG A CA 1
ATOM 523 C C . ARG A 1 71 ? -1.373 -2.262 10.639 1.00 91.19 71 ARG A C 1
ATOM 525 O O . ARG A 1 71 ? -1.377 -1.195 10.030 1.00 91.19 71 ARG A O 1
ATOM 532 N N . ALA A 1 72 ? -2.310 -2.573 11.529 1.00 88.44 72 ALA A N 1
ATOM 533 C CA . ALA A 1 72 ? -3.347 -1.627 11.920 1.00 88.44 72 ALA A CA 1
ATOM 534 C C . ALA A 1 72 ? -2.720 -0.358 12.529 1.00 88.44 72 ALA A C 1
ATOM 536 O O . ALA A 1 72 ? -1.900 -0.454 13.442 1.00 88.44 72 ALA A O 1
ATOM 537 N N . GLY A 1 73 ? -3.099 0.813 12.014 1.00 88.00 73 GLY A N 1
ATOM 538 C CA . GLY A 1 73 ? -2.563 2.118 12.409 1.00 88.00 73 GLY A CA 1
ATOM 539 C C . GLY A 1 73 ? -1.183 2.446 11.831 1.00 88.00 73 GLY A C 1
ATOM 540 O O . GLY A 1 73 ? -0.630 3.500 12.141 1.00 88.00 73 GLY A O 1
ATOM 541 N N . GLU A 1 74 ? -0.601 1.570 11.009 1.00 91.06 74 GLU A N 1
ATOM 542 C CA . GLU A 1 74 ? 0.730 1.790 10.447 1.00 91.06 74 GLU A CA 1
ATOM 543 C C . GLU A 1 74 ? 0.696 2.792 9.290 1.00 91.06 74 GLU A C 1
ATOM 545 O O . GLU A 1 74 ? -0.222 2.800 8.465 1.00 91.06 74 GLU A O 1
ATOM 550 N N . THR A 1 75 ? 1.729 3.634 9.234 1.00 91.19 75 THR A N 1
ATOM 551 C CA . THR A 1 75 ? 1.973 4.572 8.138 1.00 91.19 75 THR A CA 1
ATOM 552 C C . THR A 1 75 ? 3.282 4.223 7.455 1.00 91.19 75 THR A C 1
ATOM 554 O O . THR A 1 75 ? 4.307 4.084 8.120 1.00 91.19 75 THR A O 1
ATOM 557 N N . GLN A 1 76 ? 3.268 4.155 6.126 1.00 89.19 76 GLN A N 1
ATOM 558 C CA . GLN A 1 76 ? 4.466 3.888 5.339 1.00 89.19 76 GLN A CA 1
ATOM 559 C C . GLN A 1 76 ? 4.558 4.810 4.132 1.00 89.19 76 GLN A C 1
ATOM 561 O O . GLN A 1 76 ? 3.551 5.202 3.546 1.00 89.19 76 GLN A O 1
ATOM 566 N N . VAL A 1 77 ? 5.787 5.159 3.765 1.00 87.38 77 VAL A N 1
ATOM 567 C CA . VAL A 1 77 ? 6.089 6.005 2.611 1.00 87.38 77 VAL A CA 1
ATOM 568 C C . VAL A 1 77 ? 6.897 5.189 1.614 1.00 87.38 77 VAL A C 1
ATOM 570 O O . VAL A 1 77 ? 7.831 4.485 1.997 1.00 87.38 77 VAL A O 1
ATOM 573 N N . VAL A 1 78 ? 6.521 5.282 0.344 1.00 86.31 78 VAL A N 1
ATOM 574 C CA . VAL A 1 78 ? 7.246 4.688 -0.780 1.00 86.31 78 VAL A CA 1
ATOM 575 C C . VAL A 1 78 ? 8.130 5.724 -1.455 1.00 86.31 78 VAL A C 1
ATOM 577 O O . VAL A 1 78 ? 7.839 6.916 -1.446 1.00 86.31 78 VAL A O 1
ATOM 580 N N . ALA A 1 79 ? 9.220 5.261 -2.058 1.00 80.88 79 ALA A N 1
ATOM 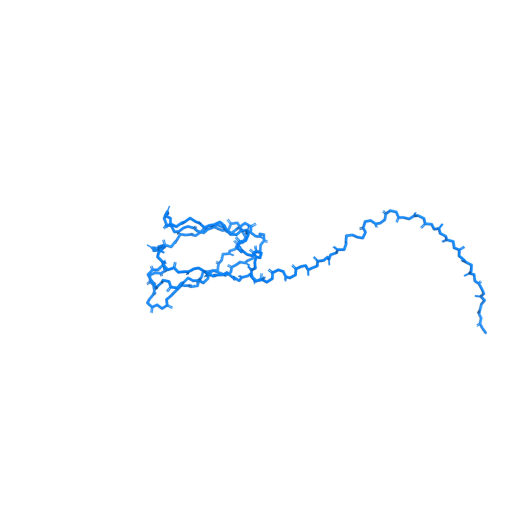581 C CA . ALA A 1 79 ? 10.181 6.110 -2.756 1.00 80.88 79 ALA A CA 1
ATOM 582 C C . ALA A 1 79 ? 9.627 6.678 -4.075 1.00 80.88 79 ALA A C 1
ATOM 584 O O . ALA A 1 79 ? 10.099 7.707 -4.553 1.00 80.88 79 ALA A O 1
ATOM 585 N N . SER A 1 80 ? 8.624 6.022 -4.660 1.00 78.50 80 SER A N 1
ATOM 586 C CA . SER A 1 80 ? 7.953 6.465 -5.878 1.00 78.50 80 SER A CA 1
ATOM 587 C C . SER A 1 80 ? 6.451 6.248 -5.777 1.00 78.50 80 SER A C 1
ATOM 589 O O . SER A 1 80 ? 5.975 5.232 -5.274 1.00 78.50 80 SER A O 1
ATOM 591 N N . SER A 1 81 ? 5.702 7.218 -6.292 1.00 77.56 81 SER A N 1
ATOM 592 C CA . SER A 1 81 ? 4.243 7.229 -6.298 1.00 77.56 81 SER A CA 1
ATOM 593 C C . SER A 1 81 ? 3.630 6.985 -7.677 1.00 77.56 81 SER A C 1
ATOM 595 O O . SER A 1 81 ? 2.433 7.208 -7.889 1.00 77.56 81 SER A O 1
ATOM 597 N N . ARG A 1 82 ? 4.440 6.552 -8.647 1.00 79.19 82 ARG A N 1
ATOM 598 C CA . ARG A 1 82 ? 3.983 6.152 -9.986 1.00 79.19 82 ARG A CA 1
ATOM 599 C C . ARG A 1 82 ? 3.351 4.764 -9.934 1.00 79.19 82 ARG A C 1
ATOM 601 O O . ARG A 1 82 ? 3.483 4.072 -8.944 1.00 79.19 82 ARG A O 1
ATOM 608 N N . GLY A 1 83 ? 2.634 4.356 -10.979 1.00 80.50 83 GLY A N 1
ATOM 609 C CA . GLY A 1 83 ? 2.026 3.022 -11.049 1.00 80.50 83 GLY A CA 1
ATOM 610 C C . GLY A 1 83 ? 0.628 2.907 -10.430 1.00 80.50 83 GLY A C 1
ATOM 611 O O . GLY A 1 83 ? -0.007 3.905 -10.050 1.00 80.50 83 GLY A O 1
ATOM 612 N N . ARG A 1 84 ? 0.127 1.669 -10.425 1.00 83.69 84 ARG A N 1
ATOM 613 C CA . ARG A 1 84 ? -1.199 1.272 -9.944 1.00 83.69 84 ARG A CA 1
ATOM 614 C C . ARG A 1 84 ? -1.093 0.578 -8.592 1.00 83.69 84 ARG A C 1
ATOM 616 O O . ARG A 1 84 ? -0.082 -0.047 -8.278 1.00 83.69 84 ARG A O 1
ATOM 623 N N . VAL A 1 85 ? -2.181 0.680 -7.841 1.00 84.12 85 VAL A N 1
ATOM 624 C CA . VAL A 1 85 ? -2.322 0.148 -6.486 1.00 84.12 85 VAL A CA 1
ATOM 625 C C . VAL A 1 85 ? -3.385 -0.923 -6.486 1.00 84.12 85 VAL A C 1
ATOM 627 O O . VAL A 1 85 ? -4.392 -0.787 -7.176 1.00 84.12 85 VAL A O 1
ATOM 630 N N . SER A 1 86 ? -3.174 -1.955 -5.689 1.00 83.94 86 SER A N 1
ATOM 631 C CA . SER A 1 86 ? -4.193 -2.938 -5.353 1.00 83.94 86 SER A CA 1
ATOM 632 C C . SER A 1 86 ? -4.028 -3.376 -3.905 1.00 83.94 86 SER A C 1
ATOM 634 O O . SER A 1 86 ? -2.946 -3.263 -3.325 1.00 83.94 86 SER A O 1
ATOM 636 N N . TRP A 1 87 ? -5.113 -3.870 -3.322 1.00 81.44 87 TRP A N 1
ATOM 637 C CA . TRP A 1 87 ? -5.239 -4.052 -1.882 1.00 81.44 87 TRP A CA 1
ATOM 638 C C . TRP A 1 87 ? -5.752 -5.449 -1.590 1.00 81.44 87 TRP A C 1
ATOM 640 O O . TRP A 1 87 ? -6.561 -6.012 -2.331 1.00 81.44 87 TRP A O 1
ATOM 650 N N . SER A 1 88 ? -5.283 -6.032 -0.501 1.00 76.94 88 SER A N 1
ATOM 651 C CA . SER A 1 88 ? -5.804 -7.291 0.014 1.00 76.94 88 SER A CA 1
ATOM 652 C C . SER A 1 88 ? -5.753 -7.227 1.531 1.00 76.94 88 SER A C 1
ATOM 654 O O . SER A 1 88 ? -4.705 -6.930 2.096 1.00 76.94 88 SER A O 1
ATOM 656 N N . ALA A 1 89 ? -6.883 -7.452 2.192 1.00 73.06 89 ALA A N 1
ATOM 657 C CA . ALA A 1 89 ? -6.884 -7.616 3.638 1.00 73.06 89 ALA A CA 1
ATOM 658 C C . ALA A 1 89 ? -6.432 -9.038 3.987 1.00 73.06 89 ALA A C 1
ATOM 660 O O . ALA A 1 89 ? -6.796 -9.978 3.280 1.00 73.06 89 ALA A O 1
ATOM 661 N N . GLU A 1 90 ? -5.658 -9.162 5.062 1.00 64.06 90 GLU A N 1
ATOM 662 C CA . GLU A 1 90 ? -5.275 -10.446 5.665 1.00 64.06 90 GLU A CA 1
ATOM 663 C C . GLU A 1 90 ? -6.021 -10.681 6.980 1.00 64.06 90 GLU A C 1
ATOM 665 O O . GLU A 1 90 ? -6.338 -9.684 7.680 1.00 64.06 90 GLU A O 1
#

Radius of gyration: 22.9 Å; chains: 1; bounding box: 61×55×39 Å